Protein AF-A0A9E8MY85-F1 (afdb_monomer)

pLDDT: mean 90.48, std 13.56, range [39.03, 98.75]

Secondary structure (DSSP, 8-state):
-BPTT-EE--EEEESSEEEE-TT-EEEEEEEEEE-S-S-SEEEEEE-TT-EEEEEEEE--S-SSSEEEEEE-TT-EEEEEEEEEEEEEESSEEEEEEEEEEEEEE-SS-EEET--SS-EE-STTS-TT------S--SS----------

Foldseek 3Di:
DADAQAEEAEEAEDAAEDEDEHNAEHDPPYEHDHEDDPALHHEYEYDALYEHEHEYEYDDPDPSRHWEYEQADNYEYQAEYEIQAEYAFQHEYAAYYHYPWYWDDDPVDIGTRDHDNGYYHPPPRDPPRDHDCPDDDPDPDPPDDPPDD

Structure (mmCIF, N/CA/C/O backbone):
data_AF-A0A9E8MY85-F1
#
_entry.id   AF-A0A9E8MY85-F1
#
loop_
_atom_site.group_PDB
_atom_site.id
_atom_site.type_symbol
_atom_site.label_atom_id
_atom_site.label_alt_id
_atom_site.label_comp_id
_atom_site.label_asym_id
_atom_site.label_entity_id
_atom_site.label_seq_id
_atom_site.pdbx_PDB_ins_code
_atom_site.Cartn_x
_atom_site.Cartn_y
_atom_site.Cartn_z
_atom_site.occupancy
_atom_site.B_iso_or_equiv
_atom_site.auth_seq_id
_atom_site.auth_comp_id
_atom_site.auth_asym_id
_atom_site.auth_atom_id
_atom_site.pdbx_PDB_model_num
ATOM 1 N N . MET A 1 1 ? -4.765 12.365 -7.405 1.00 93.88 1 MET A N 1
ATOM 2 C CA . MET A 1 1 ? -5.756 11.268 -7.297 1.00 93.88 1 MET A CA 1
ATOM 3 C C . MET A 1 1 ? -5.854 10.607 -8.659 1.00 93.88 1 MET A C 1
ATOM 5 O O . MET A 1 1 ? -5.701 11.321 -9.639 1.00 93.88 1 MET A O 1
ATOM 9 N N . PHE A 1 2 ? -6.052 9.292 -8.723 1.00 98.12 2 PHE A N 1
ATOM 10 C CA . PHE A 1 2 ? -6.318 8.587 -9.981 1.00 98.12 2 PHE A CA 1
ATOM 11 C C . PHE A 1 2 ? -7.806 8.262 -10.074 1.00 98.12 2 PHE A C 1
ATOM 13 O O . PHE A 1 2 ? -8.375 7.735 -9.116 1.00 98.12 2 PHE A O 1
ATOM 20 N N . GLU A 1 3 ? -8.417 8.595 -11.207 1.00 98.25 3 GLU A N 1
ATOM 21 C CA . GLU A 1 3 ? -9.840 8.361 -11.463 1.00 98.25 3 GLU A CA 1
ATOM 22 C C . GLU A 1 3 ? -10.151 6.886 -11.706 1.00 98.25 3 GLU A C 1
ATOM 24 O O . GLU A 1 3 ? -9.290 6.131 -12.158 1.00 98.25 3 GLU A O 1
ATOM 29 N N . THR A 1 4 ? -11.387 6.486 -11.398 1.00 98.31 4 THR A N 1
ATOM 30 C CA . THR A 1 4 ? -11.866 5.106 -11.557 1.00 98.31 4 THR A CA 1
ATOM 31 C C . THR A 1 4 ? -11.565 4.573 -12.956 1.00 98.31 4 THR A C 1
ATOM 33 O O . THR A 1 4 ? -11.833 5.237 -13.957 1.00 98.31 4 THR A O 1
ATOM 36 N N . GLY A 1 5 ? -11.002 3.366 -13.024 1.00 95.06 5 GLY A N 1
ATOM 37 C CA . GLY A 1 5 ? -10.676 2.702 -14.288 1.00 95.06 5 GLY A CA 1
ATOM 38 C C . GLY A 1 5 ? -9.416 3.210 -14.999 1.00 95.06 5 GLY A C 1
ATOM 39 O O . GLY A 1 5 ? -9.100 2.700 -16.074 1.00 95.06 5 GLY A O 1
ATOM 40 N N . PHE A 1 6 ? -8.668 4.170 -14.435 1.00 98.50 6 PHE A N 1
ATOM 41 C CA . PHE A 1 6 ? -7.375 4.573 -14.998 1.00 98.50 6 PHE A CA 1
ATOM 42 C C . PHE A 1 6 ? -6.425 3.376 -15.118 1.00 98.50 6 PHE A C 1
ATOM 44 O O . PHE A 1 6 ? -6.260 2.605 -14.171 1.00 98.50 6 PHE A O 1
ATOM 51 N N . GLN A 1 7 ? -5.730 3.261 -16.252 1.00 98.62 7 GLN A N 1
ATOM 52 C CA . GLN A 1 7 ? -4.695 2.251 -16.445 1.00 98.62 7 GLN A CA 1
ATOM 53 C C . GLN A 1 7 ? -3.464 2.842 -17.129 1.00 98.62 7 GLN A C 1
ATOM 55 O O . GLN A 1 7 ? -3.559 3.374 -18.232 1.00 98.62 7 GLN A O 1
ATOM 60 N N . GLY A 1 8 ? -2.289 2.680 -16.527 1.00 98.25 8 GLY A N 1
ATOM 61 C CA . GLY A 1 8 ? -1.041 3.189 -17.100 1.00 98.25 8 GLY A CA 1
ATOM 62 C C . GLY A 1 8 ? 0.177 2.872 -16.244 1.00 98.25 8 GLY A C 1
ATOM 63 O O . GLY A 1 8 ? 0.034 2.438 -15.104 1.00 98.25 8 GLY A O 1
ATOM 64 N N . SER A 1 9 ? 1.372 3.074 -16.794 1.00 98.19 9 SER A N 1
ATOM 65 C CA . SER A 1 9 ? 2.632 2.957 -16.048 1.00 98.19 9 SER A CA 1
ATOM 66 C C . SER A 1 9 ? 3.065 4.343 -15.576 1.00 98.19 9 SER A C 1
ATOM 68 O O . SER A 1 9 ? 3.238 5.237 -16.402 1.00 98.19 9 SER A O 1
ATOM 70 N N . VAL A 1 10 ? 3.211 4.540 -14.263 1.00 97.38 10 VAL A N 1
ATOM 71 C CA . VAL A 1 10 ? 3.475 5.860 -13.665 1.00 97.38 10 VAL A CA 1
ATOM 72 C C . VAL A 1 10 ? 4.413 5.773 -12.465 1.00 97.38 10 VAL A C 1
ATOM 74 O O . VAL A 1 10 ? 4.374 4.823 -11.685 1.00 97.38 10 VAL A O 1
ATOM 77 N N . GLN A 1 11 ? 5.224 6.812 -12.282 1.00 96.69 11 GLN A N 1
ATOM 78 C CA . GLN A 1 11 ? 6.033 7.022 -11.083 1.00 96.69 11 GLN A CA 1
ATOM 79 C C . GLN A 1 11 ? 5.456 8.220 -10.328 1.00 96.69 11 GLN A C 1
ATOM 81 O O . GLN A 1 11 ? 5.487 9.346 -10.821 1.00 96.69 11 GLN A O 1
ATOM 86 N N . VAL A 1 12 ? 4.861 7.966 -9.166 1.00 97.12 12 VAL A N 1
ATOM 87 C CA . VAL A 1 12 ? 4.117 8.958 -8.387 1.00 97.12 12 VAL A CA 1
ATOM 88 C C . VAL A 1 12 ? 4.971 9.432 -7.224 1.00 97.12 12 VAL A C 1
ATOM 90 O O . VAL A 1 12 ? 5.308 8.648 -6.338 1.00 97.12 12 VAL A O 1
ATOM 93 N N . LEU A 1 13 ? 5.265 10.729 -7.208 1.00 95.12 13 LEU A N 1
ATOM 94 C CA . LEU A 1 13 ? 5.869 11.431 -6.082 1.00 95.12 13 LEU A CA 1
ATOM 95 C C . LEU A 1 13 ? 4.814 12.361 -5.484 1.00 95.12 13 LEU A C 1
ATOM 97 O O . LEU A 1 13 ? 4.194 13.136 -6.213 1.00 95.12 13 LEU A O 1
ATOM 101 N N . ALA A 1 14 ? 4.574 12.264 -4.181 1.00 93.69 14 ALA A N 1
ATOM 102 C CA . ALA A 1 14 ? 3.591 13.097 -3.496 1.00 93.69 14 ALA A CA 1
ATOM 103 C C . ALA A 1 14 ? 4.038 13.430 -2.069 1.00 93.69 14 ALA A C 1
ATOM 105 O O . ALA A 1 14 ? 4.838 12.715 -1.478 1.00 93.69 14 ALA A O 1
ATOM 106 N N . GLU A 1 15 ? 3.484 14.498 -1.494 1.00 91.38 15 GLU A N 1
ATOM 107 C CA . GLU A 1 15 ? 3.851 14.947 -0.141 1.00 91.38 15 GLU A CA 1
ATOM 108 C C . GLU A 1 15 ? 2.882 14.473 0.947 1.00 91.38 15 GLU A C 1
ATOM 110 O O . GLU A 1 15 ? 3.276 14.299 2.098 1.00 91.38 15 GLU A O 1
ATOM 115 N N . GLN A 1 16 ? 1.608 14.270 0.593 1.00 92.50 16 GLN A N 1
ATOM 116 C CA . GLN A 1 16 ? 0.536 14.065 1.572 1.00 92.50 16 GLN A CA 1
ATOM 117 C C . GLN A 1 16 ? -0.353 12.865 1.257 1.00 92.50 16 GLN A C 1
ATOM 119 O O . GLN A 1 16 ? -0.538 11.996 2.105 1.00 92.50 16 GLN A O 1
ATOM 124 N N . LEU A 1 17 ? -0.961 12.815 0.070 1.00 95.38 17 LEU A N 1
ATOM 125 C CA . LEU A 1 17 ? -2.013 11.843 -0.213 1.00 95.38 17 LEU A CA 1
ATOM 126 C C . LEU A 1 17 ? -1.945 11.328 -1.646 1.00 95.38 17 LEU A C 1
ATOM 128 O O . LEU A 1 17 ? -1.990 12.102 -2.601 1.00 95.38 17 LEU A O 1
ATOM 132 N N . VAL A 1 18 ? -1.963 10.005 -1.785 1.00 98.19 18 VAL A N 1
ATOM 133 C CA . VAL A 1 18 ? -2.233 9.327 -3.055 1.00 98.19 18 VAL A CA 1
ATOM 134 C C . VAL A 1 18 ? -3.440 8.420 -2.873 1.00 98.19 18 VAL A C 1
ATOM 136 O O . VAL A 1 18 ? -3.485 7.592 -1.967 1.00 98.19 18 VAL A O 1
ATOM 139 N N . VAL A 1 19 ? -4.435 8.582 -3.742 1.00 98.62 19 VAL A N 1
ATOM 140 C CA . VAL A 1 19 ? -5.623 7.725 -3.785 1.00 98.62 19 VAL A CA 1
ATOM 141 C C . VAL A 1 19 ? -5.729 7.134 -5.178 1.00 98.62 19 VAL A C 1
ATOM 143 O O . VAL A 1 19 ? -5.808 7.883 -6.157 1.00 98.62 19 VAL A O 1
ATOM 146 N N . LEU A 1 20 ? -5.738 5.806 -5.237 1.00 98.69 20 LEU A N 1
ATOM 147 C CA . LEU A 1 20 ? -6.201 5.048 -6.390 1.00 98.69 20 LEU A CA 1
ATOM 148 C C . LEU A 1 20 ? -7.671 4.727 -6.149 1.00 98.69 20 LEU A C 1
ATOM 150 O O . LEU A 1 20 ? -7.994 4.039 -5.175 1.00 98.69 20 LEU A O 1
ATOM 154 N N . ASN A 1 21 ? -8.556 5.280 -6.981 1.00 98.62 21 ASN A N 1
ATOM 155 C CA . ASN A 1 21 ? -9.970 4.924 -6.938 1.00 98.62 21 ASN A CA 1
ATOM 156 C C . ASN A 1 21 ? -10.197 3.479 -7.413 1.00 98.62 21 ASN A C 1
ATOM 158 O O . ASN A 1 21 ? -9.250 2.727 -7.654 1.00 98.62 21 ASN A O 1
ATOM 162 N N . GLU A 1 22 ? -11.460 3.063 -7.453 1.00 98.44 22 GLU A N 1
ATOM 163 C CA . GLU A 1 22 ? -11.817 1.694 -7.812 1.00 98.44 22 GLU A CA 1
ATOM 164 C C . GLU A 1 22 ? -11.325 1.342 -9.222 1.00 98.44 22 GLU A C 1
ATOM 166 O O . GLU A 1 22 ? -11.251 2.195 -10.108 1.00 98.44 22 GLU A O 1
ATOM 171 N N . ASP A 1 23 ? -10.928 0.084 -9.404 1.00 98.31 23 ASP A N 1
ATOM 172 C CA . ASP A 1 23 ? -10.520 -0.478 -10.700 1.00 98.31 23 ASP A CA 1
ATOM 173 C C . ASP A 1 23 ? -9.333 0.242 -11.390 1.00 98.31 23 ASP A C 1
ATOM 175 O O . ASP A 1 23 ? -9.091 0.067 -12.584 1.00 98.31 23 ASP A O 1
ATOM 179 N N . VAL A 1 24 ? -8.554 1.038 -10.647 1.00 98.75 24 VAL A N 1
ATOM 180 C CA . VAL A 1 24 ? -7.317 1.666 -11.141 1.00 98.75 24 VAL A CA 1
ATOM 181 C C . V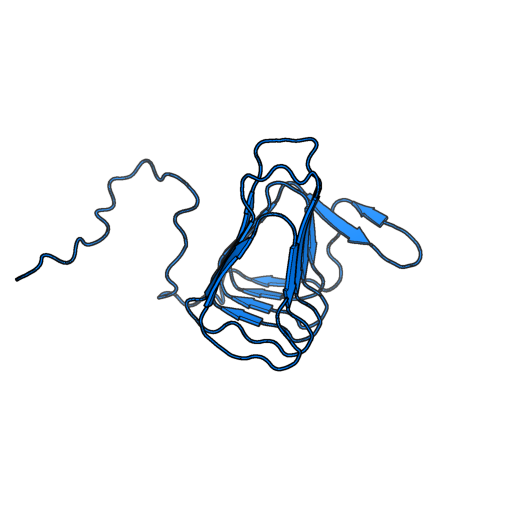AL A 1 24 ? -6.185 0.647 -11.224 1.00 98.75 24 VAL A C 1
ATOM 183 O O . VAL A 1 24 ? -5.906 -0.040 -10.246 1.00 98.75 24 VAL A O 1
ATOM 186 N N . ILE A 1 25 ? -5.457 0.602 -12.340 1.00 98.75 25 ILE A N 1
ATOM 187 C CA . ILE A 1 25 ? -4.309 -0.295 -12.534 1.00 98.75 25 ILE A CA 1
ATOM 188 C C . ILE A 1 25 ? -3.050 0.512 -12.859 1.00 98.75 25 ILE A C 1
ATOM 190 O O . ILE A 1 25 ? -2.873 1.003 -13.976 1.00 98.75 25 ILE A O 1
ATOM 194 N N . LEU A 1 26 ? -2.124 0.579 -11.905 1.00 98.50 26 LEU A N 1
ATOM 195 C CA . LEU A 1 26 ? -0.770 1.067 -12.149 1.00 98.50 26 LEU A CA 1
ATOM 196 C C . LEU A 1 26 ? 0.101 -0.095 -12.644 1.00 98.50 26 LEU A C 1
ATOM 198 O O . LEU A 1 26 ? 0.458 -0.995 -11.879 1.00 98.50 26 LEU A O 1
ATOM 202 N N . LYS A 1 27 ? 0.396 -0.101 -13.945 1.00 98.19 27 LYS A N 1
ATOM 203 C CA . LYS A 1 27 ? 1.113 -1.168 -14.659 1.00 98.19 27 LYS A CA 1
ATOM 204 C C . LYS A 1 27 ? 2.606 -1.160 -14.340 1.00 98.19 27 LYS A C 1
ATOM 206 O O . LYS A 1 27 ? 3.180 -0.122 -14.032 1.00 98.19 27 LYS A O 1
ATOM 211 N N . TYR A 1 28 ? 3.251 -2.317 -14.447 1.00 95.12 28 TYR A N 1
ATOM 212 C CA . TYR A 1 28 ? 4.687 -2.420 -14.199 1.00 95.12 28 TYR A CA 1
ATOM 213 C C . TYR A 1 28 ? 5.481 -1.591 -15.231 1.00 95.12 28 TYR A C 1
ATOM 215 O O . TYR A 1 28 ? 5.100 -1.592 -16.406 1.00 95.12 28 TYR A O 1
ATOM 223 N N . PRO A 1 29 ? 6.575 -0.907 -14.848 1.00 94.50 29 PRO A N 1
ATOM 224 C CA . PRO A 1 29 ? 7.071 -0.675 -13.491 1.00 94.50 29 PRO A CA 1
ATOM 225 C C . PRO A 1 29 ? 6.491 0.628 -12.918 1.00 94.50 29 PRO A C 1
ATOM 227 O O . PRO A 1 29 ? 6.962 1.713 -13.257 1.00 94.50 29 PRO A O 1
ATOM 230 N N . SER A 1 30 ? 5.477 0.546 -12.053 1.00 96.94 30 SER A N 1
ATOM 231 C CA . SER A 1 30 ? 4.926 1.731 -11.379 1.00 96.94 30 SER A CA 1
ATOM 232 C C . SER A 1 30 ? 5.487 1.906 -9.973 1.00 96.94 30 SER A C 1
ATOM 234 O O . SER A 1 30 ? 6.025 0.982 -9.371 1.00 96.94 30 SER A O 1
ATOM 236 N N . GLY A 1 31 ? 5.366 3.102 -9.420 1.00 96.06 31 GLY A N 1
ATOM 237 C CA . GLY A 1 31 ? 5.826 3.381 -8.066 1.00 96.06 31 GLY A CA 1
ATOM 238 C C . GLY A 1 31 ? 5.005 4.477 -7.421 1.00 96.06 31 GLY A C 1
ATOM 239 O O . GLY A 1 31 ? 4.566 5.404 -8.097 1.00 96.06 31 GLY A O 1
ATOM 240 N N . ILE A 1 32 ? 4.793 4.372 -6.114 1.00 97.69 32 ILE A N 1
ATOM 241 C CA . ILE A 1 32 ? 4.244 5.453 -5.298 1.00 97.69 32 ILE A CA 1
ATOM 242 C C . ILE A 1 32 ? 5.237 5.733 -4.180 1.00 97.69 32 ILE A C 1
ATOM 244 O O . ILE A 1 32 ? 5.542 4.836 -3.397 1.00 97.69 32 ILE A O 1
ATOM 248 N N . LEU A 1 33 ? 5.709 6.971 -4.090 1.00 95.75 33 LEU A N 1
ATOM 249 C CA . LEU A 1 33 ? 6.557 7.452 -3.011 1.00 95.75 33 LEU A CA 1
ATOM 250 C C . LEU A 1 33 ? 5.916 8.683 -2.370 1.00 95.75 33 LEU A C 1
ATOM 252 O O . LEU 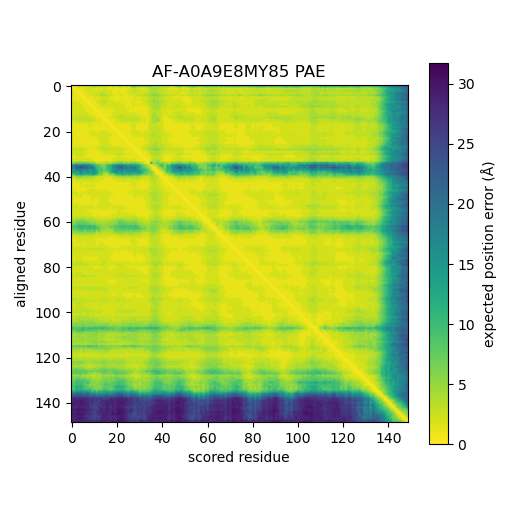A 1 33 ? 5.730 9.713 -3.018 1.00 95.75 33 LEU A O 1
ATOM 256 N N . ILE A 1 34 ? 5.628 8.568 -1.076 1.00 94.81 34 ILE A N 1
ATOM 257 C CA . ILE A 1 34 ? 5.390 9.710 -0.198 1.00 94.81 34 ILE A CA 1
ATOM 258 C C . ILE A 1 34 ? 6.566 9.802 0.766 1.00 94.81 34 ILE A C 1
ATOM 260 O O . ILE A 1 34 ? 6.785 8.892 1.571 1.00 94.81 34 ILE A O 1
ATOM 264 N N . ASN A 1 35 ? 7.342 10.877 0.655 1.00 85.81 35 ASN A N 1
ATOM 265 C CA . ASN A 1 35 ? 8.522 11.116 1.482 1.00 85.81 35 ASN A CA 1
ATOM 266 C C . ASN A 1 35 ? 8.400 12.433 2.274 1.00 85.81 35 ASN A C 1
ATOM 268 O O . ASN A 1 35 ? 7.293 12.900 2.545 1.00 85.81 35 ASN A O 1
ATOM 272 N N . LYS A 1 36 ? 9.552 12.996 2.676 1.00 72.38 36 LYS A N 1
ATOM 273 C CA . LYS A 1 36 ? 9.685 14.267 3.396 1.00 72.38 36 LYS A CA 1
ATOM 274 C C . LYS A 1 36 ? 8.778 15.352 2.807 1.00 72.38 36 LYS A C 1
ATOM 276 O O . LYS A 1 36 ? 8.911 15.731 1.653 1.00 72.38 36 LYS A O 1
ATOM 281 N N . GLY A 1 37 ? 7.922 15.885 3.666 1.00 66.00 37 GLY A N 1
ATOM 282 C CA . GLY A 1 37 ? 7.043 17.015 3.395 1.00 66.00 37 GLY A CA 1
ATOM 283 C C . GLY A 1 37 ? 6.526 17.572 4.717 1.00 66.00 37 GLY A C 1
ATOM 284 O O . GLY A 1 37 ? 6.520 16.853 5.719 1.00 66.00 37 GLY A O 1
ATOM 285 N N . VAL A 1 38 ? 6.087 18.831 4.717 1.00 68.94 38 VAL A N 1
ATOM 286 C CA . VAL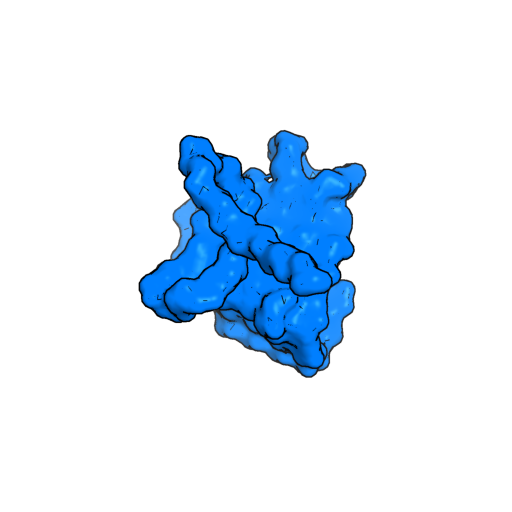 A 1 38 ? 5.623 19.557 5.920 1.00 68.94 38 VAL A CA 1
ATOM 287 C C . VAL A 1 38 ? 4.329 18.957 6.491 1.00 68.94 38 VAL A C 1
ATOM 289 O O . VAL A 1 38 ? 3.988 19.177 7.646 1.00 68.94 38 VAL A O 1
ATOM 292 N N . SER A 1 39 ? 3.605 18.169 5.690 1.00 76.12 39 SER A N 1
ATOM 293 C CA . SER A 1 39 ? 2.331 17.585 6.099 1.00 76.12 39 SER A CA 1
ATOM 294 C C . SER A 1 39 ? 2.506 16.526 7.188 1.00 76.12 39 SER A C 1
ATOM 296 O O . SER A 1 39 ? 3.182 15.513 6.990 1.00 76.12 39 SER A O 1
ATOM 298 N N . GLU A 1 40 ? 1.819 16.708 8.313 1.00 83.50 40 GLU A N 1
ATOM 299 C CA . GLU A 1 40 ? 1.777 15.729 9.404 1.00 83.50 40 GLU A CA 1
ATOM 300 C C . GLU A 1 40 ? 1.114 14.413 8.988 1.00 83.50 40 GLU A C 1
ATOM 302 O O . GLU A 1 40 ? 1.302 13.390 9.642 1.00 83.50 40 GLU A O 1
ATOM 307 N N . LYS A 1 41 ? 0.335 14.402 7.901 1.00 90.81 41 LYS A N 1
ATOM 308 C CA . LYS A 1 41 ? -0.389 13.220 7.439 1.00 90.81 41 LYS A CA 1
ATOM 309 C C . LYS A 1 41 ? 0.112 12.776 6.074 1.00 90.81 41 LYS A C 1
ATOM 311 O O . LYS A 1 41 ? 0.055 13.525 5.111 1.00 90.81 41 LYS A O 1
ATOM 316 N N . LYS A 1 42 ? 0.536 11.520 5.984 1.00 95.19 42 LYS A N 1
ATOM 317 C CA . LYS A 1 42 ? 1.079 10.897 4.776 1.00 95.19 42 LYS A CA 1
ATOM 318 C C . LYS A 1 42 ? 0.347 9.589 4.527 1.00 95.19 42 LYS A C 1
ATOM 320 O O . LYS A 1 42 ? 0.465 8.648 5.311 1.00 95.19 42 LYS A O 1
ATOM 325 N N . GLU A 1 43 ? -0.468 9.536 3.482 1.00 96.81 43 GLU A N 1
ATOM 326 C CA . GLU A 1 43 ? -1.396 8.429 3.272 1.00 96.81 43 GLU A CA 1
ATOM 327 C C . GLU A 1 43 ? -1.431 7.950 1.817 1.00 96.81 43 GLU A C 1
ATOM 329 O O . GLU A 1 43 ? -1.586 8.736 0.884 1.00 96.81 43 GLU A O 1
ATOM 334 N N . VAL A 1 44 ? -1.344 6.635 1.624 1.00 98.56 44 VAL A N 1
ATOM 335 C CA . VAL A 1 44 ? -1.651 5.983 0.345 1.00 98.56 44 VAL A CA 1
ATOM 336 C C . VAL A 1 44 ? -2.891 5.120 0.531 1.00 98.56 44 VAL A C 1
ATOM 338 O O . VAL A 1 44 ? -2.956 4.317 1.463 1.00 98.56 44 VAL A O 1
ATOM 341 N N . ARG A 1 45 ? -3.883 5.276 -0.348 1.00 98.62 45 ARG A N 1
ATOM 342 C CA . ARG A 1 45 ? -5.111 4.471 -0.351 1.00 98.62 45 ARG A CA 1
ATOM 343 C C . ARG A 1 45 ? -5.291 3.779 -1.688 1.00 98.62 45 ARG A C 1
ATOM 345 O O . ARG A 1 45 ? -5.436 4.441 -2.715 1.00 98.62 45 ARG A O 1
ATOM 352 N N . LEU A 1 46 ? -5.336 2.459 -1.642 1.00 98.69 46 LEU A N 1
ATOM 353 C CA . LEU A 1 46 ? -5.738 1.607 -2.747 1.00 98.69 46 LEU A CA 1
ATOM 354 C C . LEU A 1 46 ? -7.171 1.165 -2.477 1.00 98.69 46 LEU A C 1
ATOM 356 O O . LEU A 1 46 ? -7.397 0.327 -1.601 1.00 98.69 46 LEU A O 1
ATOM 360 N N . LYS A 1 47 ? -8.132 1.751 -3.199 1.00 98.62 47 LYS A N 1
ATOM 361 C CA . LYS A 1 47 ? -9.537 1.343 -3.099 1.00 98.62 47 LYS A CA 1
ATOM 362 C C . LYS A 1 47 ? -9.761 -0.018 -3.756 1.00 98.62 47 LYS A C 1
ATOM 364 O O . LYS A 1 47 ? -8.873 -0.588 -4.393 1.00 98.62 47 LYS A O 1
ATOM 369 N N . LYS A 1 48 ? -10.972 -0.542 -3.588 1.00 98.31 48 LYS A N 1
ATOM 370 C CA . LYS A 1 48 ? -11.406 -1.845 -4.095 1.00 98.31 48 LYS A CA 1
ATOM 371 C C . LYS A 1 48 ? -10.977 -2.087 -5.547 1.00 98.31 48 LYS A C 1
ATOM 373 O O . LYS A 1 48 ? -11.096 -1.204 -6.388 1.00 98.31 48 LYS A O 1
ATOM 378 N N . ASN A 1 49 ? -10.496 -3.301 -5.821 1.00 98.25 49 ASN A N 1
ATOM 379 C CA . ASN A 1 49 ? -10.022 -3.760 -7.137 1.00 98.25 49 ASN A CA 1
ATOM 380 C C . ASN A 1 49 ? -8.864 -2.953 -7.762 1.00 98.25 49 ASN A C 1
ATOM 382 O O . ASN A 1 49 ? -8.471 -3.249 -8.888 1.00 98.25 49 ASN A O 1
ATOM 386 N N . SER A 1 50 ? -8.299 -1.953 -7.076 1.00 98.56 50 SER A N 1
ATOM 387 C CA . SER A 1 50 ? -7.134 -1.241 -7.603 1.00 98.56 50 SER A CA 1
ATOM 388 C C . SER A 1 50 ? -5.873 -2.099 -7.508 1.00 98.56 50 SER A C 1
ATOM 390 O O . SER A 1 50 ? -5.728 -2.930 -6.607 1.00 98.56 50 SER A O 1
ATOM 392 N N . LYS A 1 51 ? -4.943 -1.910 -8.442 1.00 98.69 51 LYS A N 1
ATOM 393 C CA . LYS A 1 51 ? -3.720 -2.699 -8.529 1.00 98.69 51 LYS A CA 1
ATOM 394 C C . LYS A 1 51 ? -2.496 -1.827 -8.738 1.00 98.69 51 LYS A C 1
ATOM 396 O O . LYS A 1 51 ? -2.506 -0.920 -9.566 1.00 98.69 51 LYS A O 1
ATOM 401 N N . VAL A 1 52 ? -1.421 -2.146 -8.027 1.00 98.56 52 VAL A N 1
ATOM 402 C CA . VAL A 1 52 ? -0.095 -1.559 -8.238 1.00 98.56 52 VAL A CA 1
ATOM 403 C C . VAL A 1 52 ? 0.888 -2.672 -8.549 1.00 98.56 52 VAL A C 1
ATOM 405 O O . VAL A 1 52 ? 1.102 -3.560 -7.728 1.00 98.56 52 VAL A O 1
ATOM 408 N N . LEU A 1 53 ? 1.494 -2.628 -9.732 1.00 97.75 53 LEU A N 1
ATOM 409 C CA . LEU A 1 53 ? 2.602 -3.501 -10.101 1.00 97.75 53 LEU A CA 1
ATOM 410 C C . LEU A 1 53 ? 3.901 -2.703 -9.994 1.00 97.75 53 LEU A C 1
ATOM 412 O O . LEU A 1 53 ? 4.199 -1.871 -10.854 1.00 97.75 53 LEU A O 1
ATOM 416 N N . GLY A 1 54 ? 4.651 -2.936 -8.922 1.00 96.62 54 GLY A N 1
ATOM 417 C CA . GLY A 1 54 ? 5.773 -2.094 -8.541 1.00 96.62 54 GLY A CA 1
ATOM 418 C C . GLY A 1 54 ? 5.882 -1.930 -7.031 1.00 96.62 54 GLY A C 1
ATOM 419 O O . GLY A 1 54 ? 5.763 -2.905 -6.299 1.00 96.62 54 GLY A O 1
ATOM 420 N N . ALA A 1 55 ? 6.104 -0.713 -6.542 1.00 96.88 55 ALA A N 1
ATOM 421 C CA . ALA A 1 55 ? 6.291 -0.492 -5.109 1.00 96.88 55 ALA A CA 1
ATOM 422 C C . ALA A 1 55 ? 5.464 0.665 -4.551 1.00 96.88 55 ALA A C 1
ATOM 424 O O . ALA A 1 55 ? 5.153 1.631 -5.249 1.00 96.88 55 ALA A O 1
ATOM 425 N N . VAL A 1 56 ? 5.146 0.571 -3.261 1.00 98.19 56 VAL A N 1
ATOM 426 C CA . VAL A 1 56 ? 4.448 1.616 -2.506 1.00 98.19 56 VAL A CA 1
ATOM 427 C C . VAL A 1 56 ? 5.260 1.946 -1.263 1.00 98.19 56 VAL A C 1
ATOM 429 O O . VAL A 1 56 ? 5.439 1.100 -0.389 1.00 98.19 56 VAL A O 1
ATOM 432 N N . VAL A 1 57 ? 5.742 3.180 -1.178 1.00 97.12 57 VAL A N 1
ATOM 433 C CA . VAL A 1 57 ? 6.644 3.648 -0.129 1.00 97.12 57 VAL A CA 1
ATOM 434 C C . VAL A 1 57 ? 6.050 4.881 0.542 1.00 97.12 57 VAL A C 1
ATOM 436 O O . VAL A 1 57 ? 5.813 5.901 -0.100 1.00 97.12 57 VAL A O 1
ATOM 439 N N . VAL A 1 58 ? 5.842 4.800 1.852 1.00 96.69 58 VAL A N 1
ATOM 440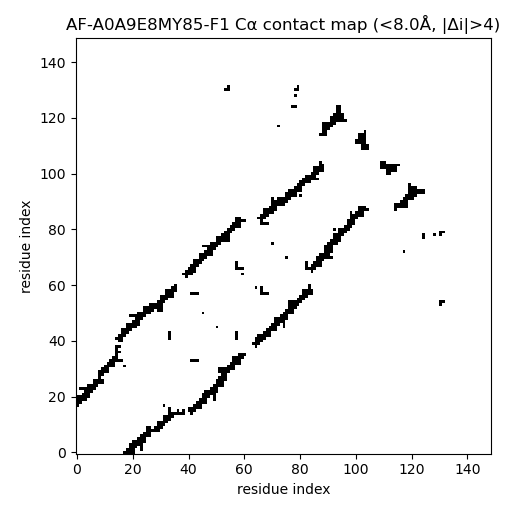 C CA . VAL A 1 58 ? 5.518 5.936 2.719 1.00 96.69 58 VAL A CA 1
ATOM 441 C C . VAL A 1 58 ? 6.586 6.018 3.799 1.00 96.69 58 VAL A C 1
ATOM 443 O O . VAL A 1 58 ? 6.649 5.174 4.696 1.00 96.69 58 VAL A O 1
ATOM 446 N N . TYR A 1 59 ? 7.446 7.027 3.720 1.00 92.81 59 TYR A N 1
ATOM 447 C CA . TYR A 1 59 ? 8.549 7.194 4.658 1.00 92.81 59 TYR A CA 1
ATOM 448 C C . TYR A 1 59 ? 8.636 8.620 5.184 1.00 92.81 59 TYR A C 1
ATOM 450 O O . TYR A 1 59 ? 8.724 9.584 4.432 1.00 92.81 59 TYR A O 1
ATOM 458 N N . ASP A 1 60 ? 8.695 8.724 6.504 1.00 90.50 60 ASP A N 1
ATOM 459 C CA . ASP A 1 60 ? 9.125 9.925 7.206 1.00 90.50 60 ASP A CA 1
ATOM 460 C C . ASP A 1 60 ? 9.958 9.528 8.426 1.00 90.50 60 ASP A C 1
ATOM 462 O O . ASP A 1 60 ? 9.709 8.479 9.038 1.00 90.50 60 ASP A O 1
ATOM 466 N N . GLN A 1 61 ? 10.932 10.374 8.753 1.00 85.88 61 GLN A N 1
ATOM 467 C CA . GLN A 1 61 ? 11.742 10.299 9.966 1.00 85.88 61 GLN A CA 1
ATOM 468 C C . GLN A 1 61 ? 10.988 10.853 11.174 1.00 85.88 61 GLN A C 1
ATOM 470 O O . GLN A 1 61 ? 11.221 10.395 12.294 1.00 85.88 61 GLN A O 1
ATOM 475 N N . ASP A 1 62 ? 10.072 11.797 10.954 1.00 86.38 62 ASP A N 1
ATOM 476 C CA . ASP A 1 62 ? 9.240 12.330 12.020 1.00 86.38 62 ASP A CA 1
ATOM 477 C C . ASP A 1 62 ? 8.298 11.239 12.548 1.00 86.38 62 ASP A C 1
ATOM 479 O O . ASP A 1 62 ? 7.437 10.715 11.832 1.00 86.38 62 ASP A O 1
ATOM 483 N N . LYS A 1 63 ? 8.478 10.874 1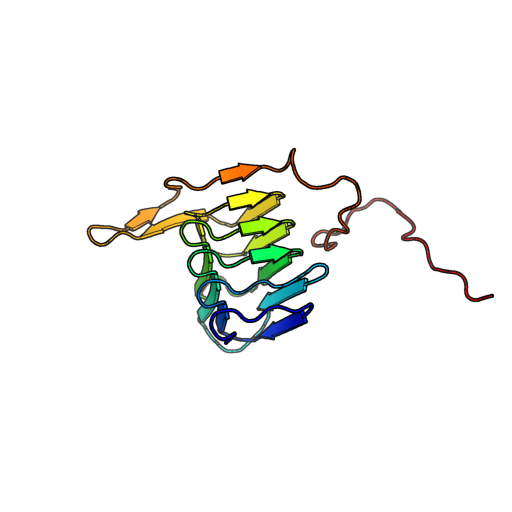3.820 1.00 80.81 63 LYS A N 1
ATOM 484 C CA . LYS A 1 63 ? 7.659 9.866 14.504 1.00 80.81 63 LYS A CA 1
ATOM 485 C C . LYS A 1 63 ? 6.234 10.354 14.762 1.00 80.81 63 LYS A C 1
ATOM 487 O O . LYS A 1 63 ? 5.343 9.511 14.826 1.00 80.81 63 LYS A O 1
ATOM 492 N N . SER A 1 64 ? 6.020 11.664 14.880 1.00 82.12 64 SER A N 1
ATOM 493 C CA . SER A 1 64 ? 4.700 12.260 15.110 1.00 82.12 64 SER A CA 1
ATOM 494 C C . SER A 1 64 ? 3.821 12.246 13.853 1.00 82.12 64 SER A C 1
ATOM 496 O O . SER A 1 64 ? 2.594 12.178 13.949 1.00 82.12 64 SER A O 1
ATOM 498 N N . ALA A 1 65 ? 4.441 12.201 12.667 1.00 83.88 65 ALA A N 1
ATOM 499 C CA . ALA A 1 65 ? 3.719 12.154 11.405 1.00 83.88 65 ALA A CA 1
ATOM 500 C C . ALA A 1 65 ? 2.878 10.869 11.267 1.00 83.88 65 ALA A C 1
ATOM 502 O O . ALA A 1 65 ? 3.381 9.740 11.351 1.00 83.88 65 ALA A O 1
ATOM 503 N N . HIS A 1 66 ? 1.596 11.040 10.959 1.00 92.31 66 HIS A N 1
ATOM 504 C CA . HIS A 1 66 ? 0.632 9.986 10.680 1.00 92.31 66 HIS A CA 1
ATOM 505 C C . HIS A 1 66 ? 0.880 9.389 9.295 1.00 92.31 66 HIS A C 1
ATOM 507 O O . HIS A 1 66 ? 0.405 9.899 8.282 1.00 92.31 66 HIS A O 1
ATOM 513 N N . LYS A 1 67 ? 1.612 8.276 9.262 1.00 95.94 67 LYS A N 1
ATOM 514 C CA . LYS A 1 67 ? 1.970 7.542 8.044 1.00 95.94 67 LYS A CA 1
ATOM 515 C C . LYS A 1 67 ? 1.117 6.291 7.911 1.00 95.94 67 LYS A C 1
ATOM 517 O O . LYS A 1 67 ? 1.186 5.415 8.776 1.00 95.94 67 LYS A O 1
ATOM 522 N N . ILE A 1 68 ? 0.303 6.218 6.864 1.00 97.25 68 ILE A N 1
ATOM 523 C CA . ILE A 1 68 ? -0.669 5.137 6.686 1.00 97.25 68 ILE A CA 1
ATOM 524 C C . ILE A 1 68 ? -0.665 4.633 5.243 1.00 97.25 68 ILE A C 1
ATOM 526 O O . ILE A 1 68 ? -0.748 5.414 4.299 1.00 97.25 68 ILE A O 1
ATOM 530 N N . ILE A 1 69 ? -0.665 3.315 5.067 1.00 98.56 69 ILE A N 1
ATOM 531 C CA . ILE A 1 69 ? -1.068 2.688 3.802 1.00 98.56 69 ILE A CA 1
ATOM 532 C C . ILE A 1 69 ? -2.348 1.893 4.049 1.00 98.56 69 ILE A C 1
ATOM 534 O O . ILE A 1 69 ? -2.417 1.094 4.984 1.00 98.56 69 ILE A O 1
ATOM 538 N N . LYS A 1 70 ? -3.363 2.107 3.211 1.00 98.44 70 LYS A N 1
ATOM 539 C CA . LYS A 1 70 ? -4.608 1.331 3.207 1.00 98.44 70 LYS A CA 1
ATOM 540 C C . LYS A 1 70 ? -4.735 0.568 1.903 1.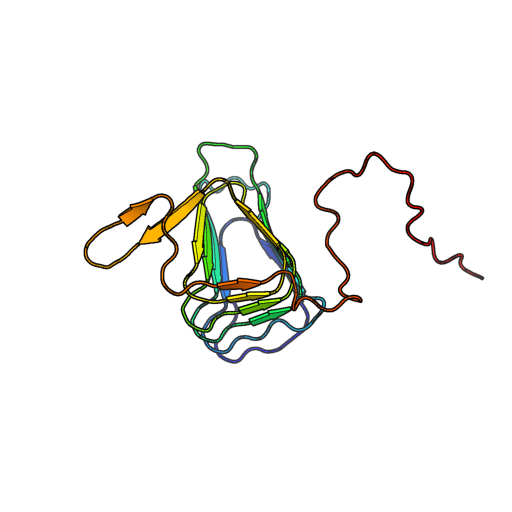00 98.44 70 LYS A C 1
ATOM 542 O O . LYS A 1 70 ? -4.688 1.173 0.832 1.00 98.44 70 LYS A O 1
ATOM 547 N N . ILE A 1 71 ? -4.898 -0.743 2.013 1.00 98.62 71 ILE A N 1
ATOM 548 C CA . ILE A 1 71 ? -5.111 -1.645 0.884 1.00 98.62 71 ILE A CA 1
ATOM 549 C C . ILE A 1 71 ? -6.449 -2.334 1.120 1.00 98.62 71 ILE A C 1
ATOM 551 O O . ILE A 1 71 ? -6.560 -3.243 1.956 1.00 98.62 71 ILE A O 1
ATOM 555 N N . ASP A 1 72 ? -7.465 -1.847 0.416 1.00 98.12 72 ASP A N 1
ATOM 556 C CA . ASP A 1 72 ? -8.843 -2.287 0.588 1.00 98.12 72 ASP A CA 1
ATOM 557 C C . ASP A 1 72 ? -9.085 -3.668 -0.036 1.00 98.12 72 ASP A C 1
ATOM 559 O O . ASP A 1 72 ? -8.249 -4.250 -0.733 1.00 98.12 72 ASP A O 1
ATOM 563 N N . LYS A 1 73 ? -10.272 -4.217 0.224 1.00 97.31 73 LYS A N 1
ATOM 564 C CA . LYS A 1 73 ? -10.698 -5.527 -0.264 1.00 97.31 73 LYS A CA 1
ATOM 565 C C . LYS A 1 73 ? -10.503 -5.641 -1.780 1.00 97.31 73 LYS A C 1
ATOM 567 O O . LYS A 1 73 ? -10.939 -4.773 -2.530 1.00 97.31 73 LYS A O 1
ATOM 572 N N . LYS A 1 74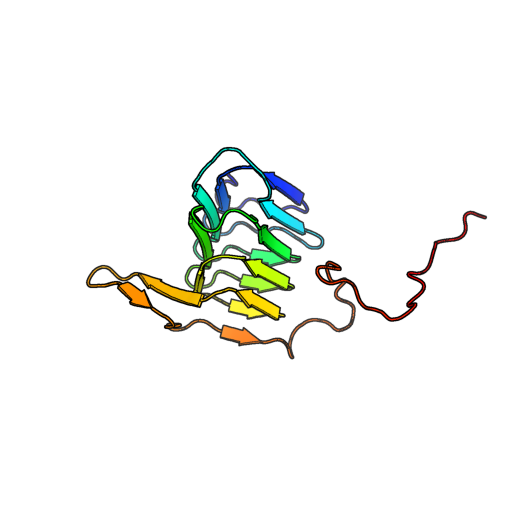 ? -9.917 -6.756 -2.232 1.00 98.06 74 LYS A N 1
ATOM 573 C CA . LYS A 1 74 ? -9.566 -7.037 -3.643 1.00 98.06 74 LYS A CA 1
ATOM 574 C C . LYS A 1 74 ? -8.540 -6.085 -4.271 1.00 98.06 74 LYS A C 1
ATOM 576 O O . LYS A 1 74 ? -8.195 -6.296 -5.428 1.00 98.06 74 LYS A O 1
ATOM 581 N N . ALA A 1 75 ? -8.050 -5.073 -3.556 1.00 98.56 75 ALA A N 1
ATOM 582 C CA . ALA A 1 75 ? -6.903 -4.321 -4.029 1.00 98.56 75 ALA A CA 1
ATOM 583 C C . ALA A 1 75 ? -5.639 -5.184 -3.931 1.00 98.56 75 ALA A C 1
ATOM 585 O O . ALA A 1 75 ? -5.524 -6.028 -3.034 1.00 98.56 75 ALA A O 1
ATOM 586 N N . GLU A 1 76 ? -4.699 -4.981 -4.848 1.00 98.62 76 GLU A N 1
ATOM 587 C CA . GLU A 1 76 ? -3.497 -5.803 -4.942 1.00 98.62 76 GLU A CA 1
ATOM 588 C C . GLU A 1 76 ? -2.239 -4.963 -5.162 1.00 98.62 76 GLU A C 1
ATOM 590 O O . GLU A 1 76 ? -2.182 -4.115 -6.052 1.00 98.62 76 GLU A O 1
ATOM 595 N N . VAL A 1 77 ? -1.192 -5.240 -4.389 1.00 98.50 77 VAL A N 1
ATOM 596 C CA . VAL A 1 77 ? 0.166 -4.784 -4.704 1.00 98.50 77 VAL A CA 1
ATOM 597 C C . VAL A 1 77 ? 1.000 -5.989 -5.108 1.00 98.50 77 VAL A C 1
ATOM 599 O O . VAL A 1 77 ? 1.091 -6.955 -4.355 1.00 98.50 77 VAL A O 1
ATOM 602 N N . VAL A 1 78 ? 1.621 -5.935 -6.281 1.00 98.00 78 VAL A N 1
ATOM 603 C CA . VAL A 1 78 ? 2.632 -6.902 -6.719 1.00 98.00 78 VAL A CA 1
ATOM 604 C C . VAL A 1 78 ? 3.987 -6.209 -6.656 1.00 98.00 78 VAL A C 1
ATOM 606 O O . VAL A 1 78 ? 4.295 -5.398 -7.528 1.00 98.00 78 VAL A O 1
ATOM 609 N N . GLY A 1 79 ? 4.755 -6.509 -5.610 1.00 96.38 79 GLY A N 1
ATOM 610 C CA . GLY A 1 79 ? 6.075 -5.953 -5.329 1.00 96.38 79 GLY A CA 1
ATOM 611 C C . GLY A 1 79 ? 6.270 -5.556 -3.867 1.00 96.38 79 GLY A C 1
ATOM 612 O O . GLY A 1 79 ? 5.807 -6.248 -2.960 1.00 96.38 79 GLY A O 1
ATOM 613 N N . ASP A 1 80 ? 7.008 -4.474 -3.621 1.00 95.06 80 ASP A N 1
ATOM 614 C CA . ASP A 1 80 ? 7.448 -4.101 -2.272 1.00 95.06 80 ASP A CA 1
ATOM 615 C C . ASP A 1 80 ? 6.588 -2.977 -1.671 1.00 95.06 80 ASP A C 1
ATOM 617 O O . ASP A 1 80 ? 6.391 -1.920 -2.275 1.00 95.06 80 ASP A O 1
ATOM 621 N N . VAL A 1 81 ? 6.101 -3.189 -0.447 1.00 97.94 81 VAL A N 1
ATOM 622 C CA . VAL A 1 81 ? 5.369 -2.190 0.340 1.00 97.94 81 VAL A CA 1
ATOM 623 C C . VAL A 1 81 ? 6.199 -1.801 1.556 1.00 97.94 81 VAL A C 1
ATOM 625 O O . VAL A 1 81 ? 6.567 -2.648 2.370 1.00 97.94 81 VAL A O 1
ATOM 628 N N . PHE A 1 82 ? 6.473 -0.512 1.709 1.00 97.50 82 PHE A N 1
ATOM 629 C CA . PHE A 1 82 ? 7.223 0.032 2.833 1.00 97.50 82 PHE A CA 1
ATOM 630 C C . PHE A 1 82 ? 6.459 1.198 3.458 1.00 97.50 82 PHE A C 1
ATOM 632 O O . PHE A 1 82 ? 6.129 2.168 2.783 1.00 97.50 82 PHE A O 1
ATOM 639 N N . CYS A 1 83 ? 6.204 1.134 4.760 1.00 96.62 83 CYS A N 1
ATOM 640 C CA . CYS A 1 83 ? 5.579 2.210 5.520 1.00 96.62 83 CYS A CA 1
ATOM 641 C C . CYS A 1 83 ? 6.297 2.380 6.858 1.00 96.62 83 CYS A C 1
ATOM 643 O O . CYS A 1 83 ? 6.200 1.494 7.700 1.00 96.62 83 CYS A O 1
ATOM 645 N N . SER A 1 84 ? 6.934 3.520 7.143 1.00 95.06 84 SER A N 1
ATOM 646 C CA . SER A 1 84 ? 7.486 3.748 8.498 1.00 95.06 84 SER A CA 1
ATOM 647 C C . SER A 1 84 ? 6.415 4.022 9.573 1.00 95.06 84 SER A C 1
ATOM 649 O O . SER A 1 84 ? 6.744 4.321 10.721 1.00 95.06 84 SER A O 1
ATOM 651 N N . GLY A 1 85 ? 5.127 3.916 9.230 1.00 95.94 85 GLY A N 1
ATOM 652 C CA . GLY A 1 85 ? 3.991 3.974 10.152 1.00 95.94 85 GLY A CA 1
ATOM 653 C C . GLY A 1 85 ? 3.155 2.701 10.129 1.00 95.94 85 GLY A C 1
ATOM 654 O O . GLY A 1 85 ? 3.695 1.608 10.298 1.00 95.94 85 GLY A O 1
ATOM 655 N N . LYS A 1 86 ? 1.838 2.853 9.953 1.00 97.44 86 LYS A N 1
ATOM 656 C CA . LYS A 1 86 ? 0.868 1.758 10.054 1.00 97.44 86 LYS A CA 1
ATOM 657 C C . LYS A 1 86 ? 0.344 1.297 8.690 1.00 97.44 86 LYS A C 1
ATOM 659 O O . LYS A 1 86 ? 0.241 2.095 7.754 1.00 97.44 86 LYS A O 1
ATOM 664 N N . ILE A 1 87 ? -0.050 0.029 8.587 1.00 98.50 87 ILE A N 1
ATOM 665 C CA . ILE A 1 87 ? -0.744 -0.517 7.409 1.00 98.50 87 ILE A CA 1
ATOM 666 C C . ILE A 1 87 ? -2.086 -1.129 7.812 1.00 98.50 87 ILE A C 1
ATOM 668 O O . ILE A 1 87 ? -2.150 -1.952 8.722 1.00 98.50 87 ILE A O 1
ATOM 672 N N . GLN A 1 88 ? -3.146 -0.772 7.086 1.00 98.19 88 GLN A N 1
ATOM 673 C CA . GLN A 1 88 ? -4.420 -1.488 7.115 1.00 98.19 88 GLN A CA 1
ATOM 674 C C . GLN A 1 88 ? -4.548 -2.329 5.848 1.00 98.19 88 GLN A C 1
ATOM 676 O O . GLN A 1 88 ? -4.692 -1.794 4.747 1.00 98.19 88 GLN A O 1
ATOM 681 N N . LEU A 1 89 ? -4.482 -3.650 6.014 1.00 98.31 89 LEU A N 1
ATOM 682 C CA . LEU A 1 89 ? -4.475 -4.614 4.918 1.00 98.31 89 LEU A CA 1
ATOM 683 C C . LEU A 1 89 ? -5.732 -5.489 4.954 1.00 98.31 89 LEU A C 1
ATOM 685 O O . LEU A 1 89 ? -5.897 -6.313 5.850 1.00 98.31 89 LEU A O 1
ATOM 689 N N . THR A 1 90 ? -6.585 -5.323 3.945 1.00 97.75 90 THR A N 1
ATOM 690 C CA . THR A 1 90 ? -7.749 -6.193 3.669 1.00 97.75 90 THR A CA 1
ATOM 691 C C . THR A 1 90 ? -7.741 -6.763 2.244 1.00 97.75 90 THR A C 1
ATOM 693 O O . THR A 1 90 ? -8.578 -7.595 1.896 1.00 97.75 90 THR A O 1
ATOM 696 N N . GLY A 1 91 ? -6.808 -6.302 1.407 1.00 97.88 91 GLY A N 1
ATOM 697 C CA . GLY A 1 91 ? -6.511 -6.848 0.086 1.00 97.88 91 GLY A CA 1
ATOM 698 C C . GLY A 1 91 ? -5.316 -7.802 0.095 1.00 97.88 91 GLY A C 1
ATOM 699 O O . GLY A 1 91 ? -5.074 -8.528 1.061 1.00 97.88 91 GLY A O 1
ATOM 700 N N . LYS A 1 92 ? -4.554 -7.801 -0.998 1.00 98.50 92 LYS A N 1
ATOM 701 C CA . LYS A 1 92 ? -3.447 -8.734 -1.221 1.00 98.50 92 LYS A CA 1
ATOM 702 C C . LYS A 1 92 ? -2.143 -8.002 -1.515 1.00 98.50 92 LYS A C 1
ATOM 704 O O . LYS A 1 92 ? -2.116 -7.014 -2.241 1.00 98.50 92 LYS A O 1
ATOM 709 N N . ILE A 1 93 ? -1.047 -8.522 -0.983 1.00 98.56 93 ILE A N 1
ATOM 710 C CA . ILE A 1 93 ? 0.306 -8.116 -1.344 1.00 98.56 93 ILE A CA 1
ATOM 711 C C . ILE A 1 93 ? 1.046 -9.366 -1.806 1.00 98.56 93 ILE A C 1
ATOM 713 O O . ILE A 1 93 ? 1.289 -10.275 -1.015 1.00 98.56 93 ILE A O 1
ATOM 717 N N . ILE A 1 94 ? 1.395 -9.421 -3.086 1.00 98.31 94 ILE A N 1
ATOM 718 C CA . ILE A 1 94 ? 2.319 -10.412 -3.627 1.00 98.31 94 ILE A CA 1
ATOM 719 C C . ILE A 1 94 ? 3.712 -9.789 -3.580 1.00 98.31 94 ILE A C 1
ATOM 721 O O . ILE A 1 94 ? 4.052 -8.988 -4.445 1.00 98.31 94 ILE A O 1
ATOM 725 N N . GLY A 1 95 ? 4.498 -10.110 -2.556 1.00 96.38 95 GLY A N 1
ATOM 726 C CA . GLY A 1 95 ? 5.827 -9.539 -2.350 1.00 96.38 95 GLY A CA 1
ATOM 727 C C . GLY A 1 95 ? 6.165 -9.337 -0.878 1.00 96.38 95 GLY A C 1
ATOM 728 O O . GLY A 1 95 ? 5.865 -10.199 -0.050 1.00 96.38 95 GLY A O 1
ATOM 729 N N . THR A 1 96 ? 6.834 -8.230 -0.549 1.00 94.94 96 THR A N 1
ATOM 730 C CA . THR A 1 96 ? 7.356 -7.985 0.807 1.00 94.94 96 THR A CA 1
ATOM 731 C C . THR A 1 96 ? 6.718 -6.756 1.437 1.00 94.94 96 THR A C 1
ATOM 733 O O . THR A 1 96 ? 6.461 -5.765 0.759 1.00 94.94 96 THR A O 1
ATOM 736 N N . VAL A 1 97 ? 6.495 -6.812 2.751 1.00 97.00 97 VAL A N 1
ATOM 737 C CA . VAL A 1 97 ? 5.933 -5.711 3.536 1.00 97.00 97 VAL A CA 1
ATOM 738 C C . VAL A 1 97 ? 6.881 -5.341 4.664 1.00 97.00 97 VAL A C 1
ATOM 740 O O . VAL A 1 97 ? 7.302 -6.207 5.428 1.00 97.00 97 VAL A O 1
ATOM 743 N N . TYR A 1 98 ? 7.162 -4.049 4.793 1.00 96.56 98 TYR A N 1
ATOM 744 C CA . TYR A 1 98 ? 7.873 -3.461 5.922 1.00 96.56 98 TYR A CA 1
ATOM 745 C C . TYR A 1 98 ? 6.979 -2.401 6.556 1.00 96.56 98 TYR A C 1
ATOM 747 O O . TYR A 1 98 ? 6.596 -1.432 5.897 1.00 96.56 98 TYR A O 1
ATOM 755 N N . THR A 1 99 ? 6.618 -2.587 7.824 1.00 97.06 99 THR A N 1
ATOM 756 C CA . THR A 1 99 ? 5.793 -1.628 8.561 1.00 97.06 99 THR A CA 1
ATOM 757 C C . THR A 1 99 ? 6.065 -1.657 10.055 1.00 97.06 99 THR A C 1
ATOM 759 O O . THR A 1 99 ? 6.484 -2.687 10.577 1.00 97.06 99 THR A O 1
ATOM 762 N N . SER A 1 100 ? 5.819 -0.538 10.742 1.00 95.94 100 SER A N 1
ATOM 763 C CA . SER A 1 100 ? 5.928 -0.459 12.202 1.00 95.94 100 SER A CA 1
ATOM 764 C C . SER A 1 100 ? 4.807 -1.231 12.902 1.00 95.94 100 SER A C 1
ATOM 766 O O . SER A 1 100 ? 5.041 -1.826 13.947 1.00 95.94 100 SER A O 1
ATOM 768 N N . SER A 1 101 ? 3.585 -1.215 12.359 1.00 97.00 101 SER A N 1
ATOM 769 C CA . SER A 1 101 ? 2.469 -2.026 12.873 1.00 97.00 101 SER A CA 1
ATOM 770 C C . SER A 1 101 ? 1.355 -2.186 11.843 1.00 97.00 101 SER A C 1
ATOM 772 O O . SER A 1 101 ? 1.142 -1.333 10.978 1.00 97.00 101 SER A O 1
ATOM 774 N N . PHE A 1 102 ? 0.600 -3.271 11.971 1.00 98.31 102 PHE A N 1
ATOM 775 C CA . PHE A 1 102 ? -0.687 -3.391 11.297 1.00 98.31 102 PHE A CA 1
ATOM 776 C C . PHE A 1 102 ? -1.790 -2.799 12.167 1.00 98.31 102 PHE A C 1
ATOM 778 O O . PHE A 1 102 ? -1.643 -2.686 13.382 1.00 98.31 102 PHE A O 1
ATOM 785 N N . TYR A 1 103 ? -2.907 -2.431 11.557 1.00 97.69 103 TYR A N 1
ATOM 786 C CA . TYR A 1 103 ? -4.126 -2.118 12.288 1.00 97.69 103 TYR A CA 1
ATOM 787 C C . TYR A 1 103 ? -5.350 -2.403 11.422 1.00 97.69 103 TYR A C 1
ATOM 789 O O . TYR A 1 103 ? -5.292 -2.385 10.191 1.00 97.69 103 TYR A O 1
ATOM 797 N N . LEU A 1 104 ? -6.483 -2.607 12.076 1.00 96.50 104 LEU A N 1
ATOM 798 C CA . LEU A 1 104 ? -7.779 -2.736 11.438 1.00 96.50 104 LEU A CA 1
ATOM 799 C C . LEU A 1 104 ? -8.720 -1.685 12.013 1.00 96.50 104 LEU A C 1
ATOM 801 O O . LEU A 1 104 ? -9.017 -1.706 13.203 1.00 96.50 104 LEU A O 1
ATOM 805 N N . LYS A 1 105 ? -9.250 -0.810 11.157 1.00 94.56 105 LYS A N 1
ATOM 806 C CA . LYS A 1 105 ? -10.370 0.066 11.508 1.00 94.56 105 LYS A CA 1
ATOM 807 C C . LYS A 1 105 ? -11.664 -0.490 10.920 1.00 94.56 105 LYS A C 1
ATOM 809 O O . LYS A 1 105 ? -11.774 -0.616 9.701 1.00 94.56 105 LYS A O 1
ATOM 814 N N . THR A 1 106 ? -12.617 -0.797 11.793 1.00 92.62 106 THR A N 1
ATOM 815 C CA . THR A 1 106 ? -14.001 -1.172 11.459 1.00 92.62 106 THR A CA 1
ATOM 816 C C . THR A 1 106 ? -14.955 -0.040 11.846 1.00 92.62 106 THR A C 1
ATOM 818 O O . THR A 1 106 ? -14.518 0.977 12.387 1.00 92.62 106 THR A O 1
ATOM 821 N N . GLU A 1 107 ? -16.251 -0.204 11.583 1.00 91.94 107 GLU A N 1
ATOM 822 C CA . GLU A 1 107 ? -17.278 0.724 12.077 1.00 91.94 107 GLU A CA 1
ATOM 823 C C . GLU A 1 107 ? -17.387 0.703 13.608 1.00 91.94 107 GLU A C 1
ATOM 825 O O . GLU A 1 107 ? -17.607 1.743 14.219 1.00 91.94 107 GLU A O 1
ATOM 830 N N . ALA A 1 108 ? -17.182 -0.463 14.230 1.00 92.50 108 ALA A N 1
ATOM 831 C CA . ALA A 1 108 ? -17.351 -0.647 15.668 1.00 92.50 108 ALA A CA 1
ATOM 832 C C . ALA A 1 108 ? -16.114 -0.243 16.482 1.00 92.50 108 ALA A C 1
ATOM 834 O O . ALA A 1 108 ? -16.239 0.321 17.565 1.00 92.50 108 ALA A O 1
ATOM 835 N N . SER A 1 109 ? -14.911 -0.568 15.996 1.00 94.44 109 SER A N 1
ATOM 836 C CA . SER A 1 109 ? -13.673 -0.342 16.748 1.00 94.44 109 SER A CA 1
ATOM 837 C C . SER A 1 109 ? -12.417 -0.336 15.871 1.00 94.44 109 SER A C 1
ATOM 839 O O . SER A 1 109 ? -12.442 -0.687 14.684 1.00 94.44 109 SER A O 1
ATOM 841 N N . THR A 1 110 ? -11.301 0.062 16.484 1.00 95.38 110 THR A N 1
ATOM 842 C CA . THR A 1 110 ? -9.949 -0.059 15.935 1.00 95.38 110 THR A CA 1
ATOM 843 C C . THR A 1 110 ? -9.177 -1.126 16.703 1.00 95.38 110 THR A C 1
ATOM 845 O O . THR A 1 110 ? -9.124 -1.096 17.927 1.00 95.38 110 THR A O 1
ATOM 848 N N . TYR A 1 111 ? -8.560 -2.046 15.969 1.00 96.12 111 TYR A N 1
ATOM 849 C CA . TYR A 1 111 ? -7.754 -3.138 16.499 1.00 96.12 111 TYR A CA 1
ATOM 850 C C . TYR A 1 111 ? -6.308 -2.941 16.051 1.00 96.12 111 TYR A C 1
ATOM 852 O O . TYR A 1 111 ? -6.034 -2.886 14.849 1.00 96.12 111 TYR A O 1
ATOM 860 N N . ASP A 1 112 ? -5.380 -2.826 16.994 1.00 96.31 112 ASP A N 1
ATOM 861 C CA . ASP A 1 112 ? -3.953 -2.757 16.683 1.00 96.31 112 ASP A CA 1
ATOM 862 C C . ASP A 1 112 ? -3.383 -4.159 16.421 1.00 96.31 112 ASP A C 1
ATOM 864 O O . ASP A 1 112 ? -3.824 -5.153 16.996 1.00 96.31 112 ASP A O 1
ATOM 868 N N . ASN A 1 113 ? -2.389 -4.236 15.536 1.00 96.19 113 ASN A N 1
ATOM 869 C CA . ASN A 1 113 ? -1.694 -5.460 15.127 1.00 96.19 113 ASN A CA 1
ATOM 870 C C . ASN A 1 113 ? -2.612 -6.570 14.595 1.00 96.19 113 ASN A C 1
ATOM 872 O O . ASN A 1 113 ? -2.328 -7.756 14.755 1.00 96.19 113 ASN A O 1
ATOM 876 N N . TYR A 1 114 ? -3.694 -6.181 13.918 1.00 95.75 114 TYR A N 1
ATOM 877 C CA . TYR A 1 114 ? -4.674 -7.105 13.357 1.00 95.75 114 TYR A CA 1
ATOM 878 C C . TYR A 1 114 ? -4.755 -6.986 11.831 1.00 95.75 114 TYR A C 1
ATOM 880 O O . TYR A 1 114 ? -4.836 -5.883 11.288 1.00 95.75 114 TYR A O 1
ATOM 888 N N . ILE A 1 115 ? -4.772 -8.129 11.141 1.00 95.50 115 ILE A N 1
ATOM 889 C CA . ILE A 1 115 ? -4.990 -8.237 9.693 1.00 95.50 115 ILE A CA 1
ATOM 890 C C . ILE A 1 115 ? -6.266 -9.049 9.481 1.00 95.50 115 ILE A C 1
ATOM 892 O O . ILE A 1 115 ? -6.346 -10.194 9.917 1.00 95.50 115 ILE A O 1
ATOM 896 N N . MET A 1 116 ? -7.255 -8.479 8.786 1.00 91.19 116 MET A N 1
ATOM 897 C CA . MET A 1 116 ? -8.522 -9.158 8.501 1.00 91.19 116 MET A CA 1
ATOM 898 C C . MET A 1 116 ? -8.668 -9.432 7.015 1.00 91.19 116 MET A C 1
ATOM 900 O O . MET A 1 116 ? -8.755 -8.495 6.223 1.00 91.19 116 MET A O 1
ATOM 904 N N . ASN A 1 117 ? -8.724 -10.714 6.644 1.00 93.75 117 ASN A N 1
ATOM 905 C CA . ASN A 1 117 ? -8.837 -11.174 5.253 1.00 93.75 117 ASN A CA 1
ATOM 906 C C . ASN A 1 117 ? -7.747 -10.622 4.312 1.00 93.75 117 ASN A C 1
ATOM 908 O O . ASN A 1 117 ? -7.896 -10.672 3.093 1.00 93.75 117 ASN A O 1
ATOM 912 N N . GLY A 1 118 ? -6.663 -10.089 4.878 1.00 96.25 118 GLY A N 1
ATOM 913 C CA . GLY A 1 118 ? -5.491 -9.638 4.152 1.00 96.25 118 GLY A CA 1
ATOM 914 C C . GLY A 1 118 ? -4.539 -10.796 3.875 1.00 96.25 118 GLY A C 1
ATOM 915 O O . GLY A 1 118 ? -4.405 -11.703 4.694 1.00 96.25 118 GLY A O 1
ATOM 916 N N . MET A 1 119 ? -3.852 -10.756 2.737 1.00 97.81 119 MET A N 1
ATOM 917 C CA . MET A 1 119 ? -2.872 -11.775 2.353 1.00 97.81 119 MET A CA 1
ATOM 918 C C . MET A 1 119 ? -1.535 -11.128 2.009 1.00 97.81 119 MET A C 1
ATOM 920 O O . MET A 1 119 ? -1.490 -10.168 1.242 1.00 97.81 119 MET A O 1
ATOM 924 N N . ILE A 1 120 ? -0.450 -11.687 2.543 1.00 98.31 120 ILE A N 1
ATOM 925 C CA . ILE A 1 120 ? 0.924 -11.347 2.166 1.00 98.31 120 ILE A CA 1
ATOM 926 C C . ILE A 1 120 ? 1.574 -12.623 1.647 1.00 98.31 120 ILE A C 1
ATOM 928 O O . ILE A 1 120 ? 1.650 -13.618 2.365 1.00 98.31 120 ILE A O 1
ATOM 932 N N . ASP A 1 121 ? 2.032 -12.597 0.403 1.00 97.50 121 ASP A N 1
ATOM 933 C CA . ASP A 1 121 ? 2.598 -13.761 -0.261 1.00 97.50 121 ASP A CA 1
ATOM 934 C C . ASP A 1 121 ? 3.830 -13.393 -1.077 1.00 97.50 121 ASP A C 1
ATOM 936 O O . ASP A 1 121 ? 3.762 -12.976 -2.232 1.00 97.50 121 ASP A O 1
ATOM 940 N N . ARG A 1 122 ? 4.990 -13.582 -0.458 1.00 94.31 122 ARG A N 1
ATOM 941 C CA . ARG A 1 122 ? 6.278 -13.370 -1.113 1.00 94.31 122 ARG A CA 1
ATOM 942 C C . ARG A 1 122 ? 6.594 -14.441 -2.160 1.00 94.31 122 ARG A C 1
ATOM 944 O O . ARG A 1 122 ? 7.341 -14.155 -3.090 1.00 94.31 122 ARG A O 1
ATOM 951 N N . LYS A 1 123 ? 6.090 -15.670 -2.006 1.00 94.75 123 LYS A N 1
ATOM 952 C CA . LYS A 1 123 ? 6.497 -16.812 -2.845 1.00 94.75 123 LYS A CA 1
ATOM 953 C C . LYS A 1 123 ? 5.999 -16.671 -4.281 1.00 94.75 123 LYS A C 1
ATOM 955 O O . LYS A 1 123 ? 6.656 -17.155 -5.191 1.00 94.75 123 LYS A O 1
ATOM 960 N N . ASN A 1 124 ? 4.871 -15.990 -4.462 1.00 95.06 124 ASN A N 1
ATOM 961 C CA . ASN A 1 124 ? 4.270 -15.742 -5.770 1.00 95.06 124 ASN A CA 1
ATOM 962 C C . ASN A 1 124 ? 4.788 -14.472 -6.471 1.00 95.06 124 ASN A C 1
ATOM 964 O O . ASN A 1 124 ? 4.273 -14.113 -7.531 1.00 95.06 124 ASN A O 1
ATOM 968 N N . LEU A 1 125 ? 5.783 -13.774 -5.908 1.00 93.69 125 LEU A N 1
ATOM 969 C CA . LEU A 1 125 ? 6.423 -12.656 -6.600 1.00 93.69 125 LEU A CA 1
ATOM 970 C C . LEU A 1 125 ? 7.283 -13.199 -7.760 1.00 93.69 125 LEU A C 1
ATOM 972 O O . LEU A 1 125 ? 8.090 -14.096 -7.517 1.00 93.69 125 LEU A O 1
ATOM 976 N N . PRO A 1 126 ? 7.151 -12.680 -8.999 1.00 90.81 126 PRO A N 1
ATOM 977 C CA . PRO A 1 126 ? 7.966 -13.133 -10.125 1.00 90.81 126 PRO A CA 1
ATOM 978 C C . PRO A 1 126 ? 9.467 -13.021 -9.834 1.00 90.81 126 PRO A C 1
ATOM 980 O O . PRO A 1 126 ? 9.919 -12.007 -9.303 1.00 90.81 126 PRO A O 1
ATOM 983 N N . ASN A 1 127 ? 10.247 -14.034 -10.223 1.00 86.88 127 ASN A N 1
ATOM 984 C CA . ASN A 1 127 ? 11.697 -14.057 -9.983 1.00 86.88 127 ASN A CA 1
ATOM 985 C C . ASN A 1 127 ? 12.432 -12.885 -10.655 1.00 86.88 127 ASN A C 1
ATOM 987 O O . ASN A 1 127 ? 13.404 -12.379 -10.099 1.00 86.88 127 ASN A O 1
ATOM 991 N N . ASP A 1 128 ? 11.929 -12.421 -11.802 1.00 88.56 128 ASP A N 1
ATOM 992 C CA . ASP A 1 128 ? 12.511 -11.320 -12.580 1.00 88.56 128 ASP A CA 1
ATOM 993 C C . ASP A 1 128 ? 11.992 -9.936 -12.144 1.00 88.56 128 ASP A C 1
ATOM 995 O O . ASP A 1 128 ? 12.236 -8.925 -12.806 1.00 88.56 128 ASP A O 1
ATOM 999 N N . PHE A 1 129 ? 11.239 -9.864 -11.040 1.00 89.69 129 PHE A N 1
ATOM 1000 C CA . PHE A 1 129 ? 10.718 -8.604 -10.523 1.00 89.69 129 PHE A CA 1
ATOM 1001 C C . PHE A 1 129 ? 11.859 -7.709 -10.021 1.00 89.69 129 PHE A C 1
ATOM 1003 O O . PHE A 1 129 ? 12.580 -8.055 -9.079 1.00 89.69 129 PHE A O 1
ATOM 1010 N N . VAL A 1 130 ? 12.000 -6.518 -10.611 1.00 88.06 130 VAL A N 1
ATOM 1011 C CA . VAL A 1 130 ? 13.018 -5.546 -10.195 1.00 88.06 130 VAL A CA 1
ATOM 1012 C C . VAL A 1 130 ? 12.542 -4.839 -8.933 1.00 88.06 130 VAL A C 1
ATOM 1014 O O . VAL A 1 130 ? 11.544 -4.119 -8.927 1.00 88.06 130 VAL A O 1
ATOM 1017 N N . ARG A 1 131 ? 13.276 -5.057 -7.844 1.00 82.69 131 ARG A N 1
ATOM 1018 C CA . ARG A 1 131 ? 12.959 -4.506 -6.525 1.00 82.69 131 ARG A CA 1
ATOM 1019 C C . ARG A 1 131 ? 13.523 -3.106 -6.358 1.00 82.69 131 ARG A C 1
ATOM 1021 O O . ARG A 1 131 ? 14.584 -2.785 -6.893 1.00 82.69 131 ARG A O 1
ATOM 1028 N N . ILE A 1 132 ? 12.853 -2.300 -5.538 1.00 79.50 132 ILE A N 1
ATOM 1029 C CA . ILE A 1 132 ? 13.427 -1.028 -5.101 1.00 79.50 132 ILE A CA 1
ATOM 1030 C C . ILE A 1 132 ? 14.520 -1.327 -4.066 1.00 79.50 132 ILE A C 1
ATOM 1032 O O . ILE A 1 132 ? 14.255 -2.053 -3.102 1.00 79.50 132 ILE A O 1
ATOM 1036 N N . PRO A 1 133 ? 15.737 -0.772 -4.218 1.00 82.19 133 PRO A N 1
ATOM 1037 C CA . PRO A 1 133 ? 16.803 -0.919 -3.235 1.00 82.19 133 PRO A CA 1
ATOM 1038 C C . PRO A 1 133 ? 16.498 -0.060 -1.996 1.00 82.19 133 PRO A C 1
ATOM 1040 O O . PRO A 1 133 ? 17.060 1.013 -1.804 1.00 82.19 133 PRO A O 1
ATOM 1043 N N . LEU A 1 134 ? 15.567 -0.524 -1.160 1.00 79.12 134 LEU A N 1
ATOM 1044 C CA . LEU A 1 134 ? 15.129 0.180 0.052 1.00 79.12 134 LEU A CA 1
ATOM 1045 C C . LEU A 1 134 ? 16.176 0.154 1.170 1.00 79.12 134 LEU A C 1
ATOM 1047 O O . LEU A 1 134 ? 16.183 1.027 2.034 1.00 79.12 134 LEU A O 1
ATOM 1051 N N . PHE A 1 135 ? 17.047 -0.853 1.163 1.00 79.56 135 PHE A N 1
ATOM 1052 C CA . PHE A 1 135 ? 18.054 -1.064 2.191 1.00 79.56 135 PHE A CA 1
ATOM 1053 C C . PHE A 1 135 ? 19.435 -1.096 1.558 1.00 79.56 135 PHE A C 1
ATOM 1055 O O . PHE A 1 135 ? 19.645 -1.721 0.515 1.00 79.56 135 PHE A O 1
ATOM 1062 N N . GLN A 1 136 ? 20.389 -0.445 2.219 1.00 73.44 136 GLN A N 1
ATOM 1063 C CA . GLN A 1 136 ? 21.791 -0.620 1.884 1.00 73.44 136 GLN A CA 1
ATOM 1064 C C . GLN A 1 136 ? 22.176 -2.064 2.196 1.00 73.44 136 GLN A C 1
ATOM 1066 O O . GLN A 1 136 ? 22.098 -2.521 3.336 1.00 73.44 136 GLN A O 1
ATOM 1071 N N . HIS A 1 137 ? 22.576 -2.795 1.165 1.00 60.47 137 HIS A N 1
ATOM 1072 C CA . HIS A 1 137 ? 23.238 -4.070 1.343 1.00 60.47 137 HIS A CA 1
ATOM 1073 C C . HIS A 1 137 ? 24.738 -3.797 1.437 1.00 60.47 137 HIS A C 1
ATOM 1075 O O . HIS A 1 137 ? 25.326 -3.294 0.485 1.00 60.47 137 HIS A O 1
ATOM 1081 N N . ASN A 1 138 ? 25.373 -4.180 2.548 1.00 55.59 138 ASN A N 1
ATOM 1082 C CA . ASN A 1 138 ? 26.834 -4.117 2.729 1.00 55.59 138 ASN A CA 1
ATOM 1083 C C . ASN A 1 138 ? 27.600 -5.142 1.861 1.00 55.59 138 ASN A C 1
ATOM 1085 O O . ASN A 1 138 ? 28.702 -5.562 2.199 1.00 55.59 138 ASN A O 1
ATOM 1089 N N . HIS A 1 139 ? 27.025 -5.565 0.734 1.00 54.41 139 HIS A N 1
ATOM 1090 C CA . HIS A 1 139 ? 27.658 -6.449 -0.231 1.00 54.41 139 HIS A CA 1
ATOM 1091 C C . HIS A 1 139 ? 27.771 -5.731 -1.573 1.00 54.41 139 HIS A C 1
ATOM 1093 O O . HIS A 1 139 ? 26.760 -5.318 -2.138 1.00 54.41 139 HIS A O 1
ATOM 1099 N N . ASN A 1 140 ? 29.006 -5.640 -2.083 1.00 48.62 140 ASN A N 1
ATOM 1100 C CA . ASN A 1 140 ? 29.369 -5.242 -3.446 1.00 48.62 140 ASN A CA 1
ATOM 1101 C C . ASN A 1 140 ? 28.621 -6.102 -4.482 1.00 48.62 140 ASN A C 1
ATOM 1103 O O . ASN A 1 140 ? 29.164 -7.052 -5.044 1.00 48.62 140 ASN A O 1
ATOM 1107 N N . ARG A 1 141 ? 27.356 -5.794 -4.753 1.00 50.28 141 ARG A N 1
ATOM 1108 C CA . ARG A 1 141 ? 26.695 -6.227 -5.979 1.00 50.28 141 ARG A CA 1
ATOM 1109 C C . ARG A 1 141 ? 26.789 -5.068 -6.951 1.00 50.28 141 ARG A C 1
ATOM 1111 O O . ARG A 1 141 ? 26.085 -4.074 -6.810 1.00 50.28 141 ARG A O 1
ATOM 1118 N N . LEU A 1 142 ? 27.708 -5.209 -7.904 1.00 46.00 142 LEU A N 1
ATOM 1119 C CA . LEU A 1 142 ? 27.762 -4.403 -9.115 1.00 46.00 142 LEU A CA 1
ATOM 1120 C C . LEU A 1 142 ? 26.397 -4.533 -9.799 1.00 46.00 142 LEU A C 1
ATOM 1122 O O . LEU A 1 142 ? 26.134 -5.514 -10.493 1.00 46.00 142 LEU A O 1
ATOM 1126 N N . TYR A 1 143 ? 25.500 -3.578 -9.561 1.00 56.06 143 TYR A N 1
ATOM 1127 C CA . TYR A 1 143 ? 24.378 -3.366 -10.463 1.00 56.06 143 TYR A CA 1
ATOM 1128 C C . TYR A 1 143 ? 25.004 -3.116 -11.830 1.00 56.06 143 TYR A C 1
ATOM 1130 O O . TYR A 1 143 ? 25.865 -2.245 -11.945 1.00 56.06 143 TYR A O 1
ATOM 1138 N N . GLY A 1 144 ? 24.664 -3.952 -12.813 1.00 56.09 144 GLY A N 1
ATOM 1139 C CA . GLY A 1 144 ? 25.257 -3.907 -14.142 1.00 56.09 144 GLY A CA 1
ATOM 1140 C C . GLY A 1 144 ? 25.143 -2.503 -14.715 1.00 56.09 144 GLY A C 1
ATOM 1141 O O . GLY A 1 144 ? 24.081 -2.106 -15.187 1.00 56.09 144 GLY A O 1
ATOM 1142 N N . ALA A 1 145 ? 26.238 -1.747 -14.648 1.00 48.72 145 ALA A N 1
ATOM 1143 C CA . ALA A 1 145 ? 26.394 -0.544 -15.428 1.00 48.72 145 ALA A CA 1
ATOM 1144 C C . ALA A 1 145 ? 26.358 -1.008 -16.881 1.00 48.72 145 ALA A C 1
ATOM 1146 O O . ALA A 1 145 ? 27.255 -1.723 -17.333 1.00 48.72 145 ALA A O 1
ATOM 1147 N N . ILE A 1 146 ? 25.284 -0.664 -17.590 1.00 57.19 146 ILE A N 1
ATOM 1148 C CA . ILE A 1 146 ? 25.249 -0.788 -19.040 1.00 57.19 146 ILE A CA 1
ATOM 1149 C C . ILE A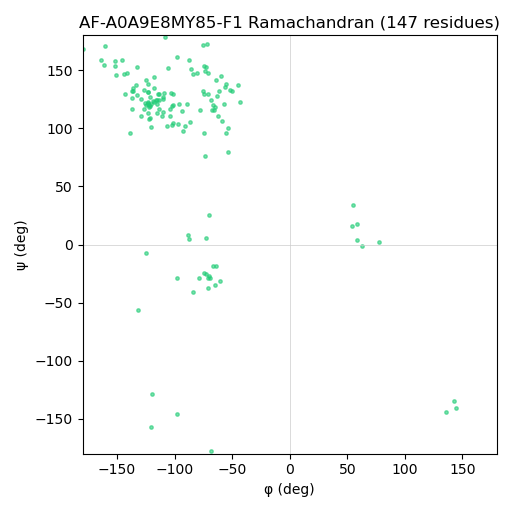 1 146 ? 26.396 0.088 -19.526 1.00 57.19 14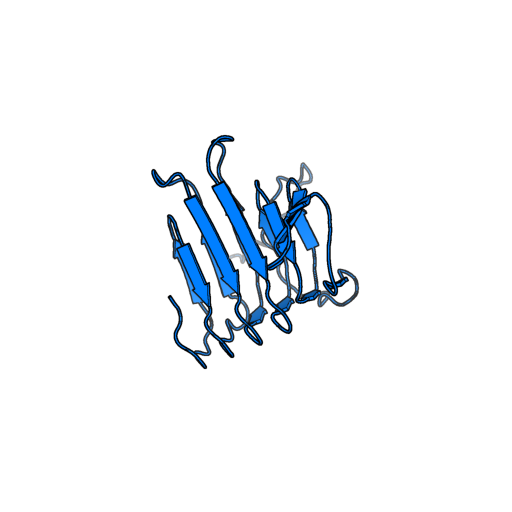6 ILE A C 1
ATOM 1151 O O . ILE A 1 146 ? 26.346 1.312 -19.417 1.00 57.19 146 ILE A O 1
ATOM 1155 N N . LYS A 1 147 ? 27.474 -0.557 -19.965 1.00 39.03 147 LYS A N 1
ATOM 1156 C CA . LYS A 1 147 ? 28.616 0.118 -20.559 1.00 39.03 147 LYS A CA 1
ATOM 1157 C C . LYS A 1 147 ? 28.113 0.694 -21.887 1.00 39.03 147 LYS A C 1
ATOM 1159 O O . LYS A 1 147 ? 27.687 -0.105 -22.723 1.00 39.03 147 LYS A O 1
ATOM 1164 N N . PRO A 1 148 ? 28.078 2.022 -22.086 1.00 50.09 148 PRO A N 1
ATOM 1165 C CA . PRO A 1 148 ? 27.816 2.547 -23.416 1.00 50.09 148 PRO A CA 1
ATOM 1166 C C . PRO A 1 148 ? 28.941 2.059 -24.341 1.00 50.09 148 PRO A C 1
ATOM 1168 O O . PRO A 1 148 ? 30.112 2.076 -23.948 1.00 50.09 148 PRO A O 1
ATOM 1171 N N . MET A 1 149 ? 28.545 1.526 -25.500 1.00 50.22 149 MET A N 1
ATOM 1172 C CA . MET A 1 149 ? 29.437 1.195 -26.617 1.00 50.22 149 MET A CA 1
ATOM 1173 C C . MET A 1 149 ? 30.079 2.457 -27.181 1.00 50.22 149 MET A C 1
ATOM 1175 O O . MET A 1 149 ? 29.381 3.496 -27.211 1.00 50.22 149 MET A O 1
#

Radius of gyration: 15.78 Å; Cα contacts (8 Å, |Δi|>4): 395; chains: 1; bounding box: 47×36×43 Å

Mean predicted aligned error: 6.07 Å

Sequence (149 aa):
MFETGFQGSVQVLAEQLVVLNEDVILKYPSGILINKGVSEKKEVRLKKNSKVLGAVVVYDQDKSAHKIIKIDKKAEVVGDVFCSGKIQLTGKIIGTVYTSSFYLKTEASTYDNYIMNGMIDRKNLPNDFVRIPLFQHNHNRLYGAIKPM

Nearest PDB structures (foldseek):
  6mzn-assembly1_A  TM=3.037E-01  e=2.995E+00  Danio rerio

Solvent-accessible surface area (backbone atoms only — not comparable to full-atom values): 7994 Å² total; per-residue (Å²): 116,44,56,67,59,43,72,48,67,47,80,44,80,42,47,37,69,46,41,36,29,42,49,16,35,33,35,72,82,15,37,39,39,32,44,86,50,94,54,54,48,33,38,41,37,33,28,42,50,10,34,40,27,30,38,41,36,41,46,61,86,59,81,85,40,50,34,39,40,37,32,28,53,67,7,36,36,42,37,46,37,38,28,68,26,37,34,34,42,31,14,39,33,29,26,48,80,45,60,72,38,41,25,37,81,59,96,89,51,75,41,77,71,35,73,60,82,41,46,80,36,51,85,78,38,62,90,86,61,85,73,80,85,84,63,91,64,99,58,96,68,80,72,82,72,80,74,83,130

Organism: NCBI:txid2980107